Protein AF-A0A955K1B8-F1 (afdb_monomer)

Nearest PDB structures (foldseek):
  8v1y-assembly1_D  TM=7.380E-01  e=1.407E-03  Escherichia coli
  3omf-assembly1_A  TM=5.742E-01  e=4.380E-04  Entamoeba histolytica HM-1:IMSS
  5waa-assembly1_B  TM=7.085E-01  e=3.534E-03  Homo sapiens
  7q2u-assembly2_DDD  TM=6.889E-01  e=6.141E-03  Homo sapiens
  2e3r-assembly1_A  TM=2.399E-01  e=6.336E+00  Homo sapiens

Structure (mmCIF, N/CA/C/O backbone):
data_AF-A0A955K1B8-F1
#
_entry.id   AF-A0A955K1B8-F1
#
loop_
_atom_site.group_PDB
_atom_site.id
_atom_site.type_symbol
_atom_site.label_atom_id
_atom_site.label_alt_id
_atom_site.label_comp_id
_atom_site.label_asym_id
_atom_site.label_entity_id
_atom_site.label_seq_id
_atom_site.pdbx_PDB_ins_code
_atom_site.Cartn_x
_atom_site.Cartn_y
_atom_site.Cartn_z
_atom_site.occupancy
_atom_site.B_iso_or_equiv
_atom_site.auth_seq_id
_atom_site.auth_comp_id
_atom_site.auth_asym_id
_atom_site.auth_atom_id
_atom_site.pdbx_PDB_model_num
ATOM 1 N N . MET A 1 1 ? 55.777 -33.567 -15.368 1.00 44.44 1 MET A N 1
ATOM 2 C CA . MET A 1 1 ? 55.688 -32.212 -15.953 1.00 44.44 1 MET A CA 1
ATOM 3 C C . MET A 1 1 ? 54.314 -31.664 -15.597 1.00 44.44 1 MET A C 1
ATOM 5 O O . MET A 1 1 ? 53.333 -32.181 -16.108 1.00 44.44 1 MET A O 1
ATOM 9 N N . ASN A 1 2 ? 54.234 -30.730 -14.643 1.00 37.59 2 ASN A N 1
ATOM 10 C CA . ASN A 1 2 ? 52.963 -30.185 -14.150 1.00 37.59 2 ASN A CA 1
ATOM 11 C C . ASN A 1 2 ? 52.595 -28.928 -14.940 1.00 37.59 2 ASN A C 1
ATOM 13 O O . ASN A 1 2 ? 53.285 -27.914 -14.847 1.00 37.59 2 ASN A O 1
ATOM 17 N N . THR A 1 3 ? 51.507 -28.999 -15.701 1.00 42.75 3 THR A N 1
ATOM 18 C CA . THR A 1 3 ? 50.972 -27.869 -16.464 1.00 42.75 3 THR A CA 1
ATOM 19 C C . THR A 1 3 ? 49.929 -27.146 -15.617 1.00 42.75 3 THR A C 1
ATOM 21 O O . THR A 1 3 ? 48.777 -27.566 -15.527 1.00 42.75 3 THR A O 1
ATOM 24 N N . THR A 1 4 ? 50.335 -26.056 -14.972 1.00 47.69 4 THR A N 1
ATOM 25 C CA . THR A 1 4 ? 49.434 -25.163 -14.233 1.00 47.69 4 THR A CA 1
ATOM 26 C C . THR A 1 4 ? 48.619 -24.328 -15.223 1.00 47.69 4 THR A C 1
ATOM 28 O O . THR A 1 4 ? 49.142 -23.409 -15.852 1.00 47.69 4 THR A O 1
ATOM 31 N N . ILE A 1 5 ? 47.328 -24.633 -15.371 1.00 50.66 5 ILE A N 1
ATOM 32 C CA . ILE A 1 5 ? 46.387 -23.815 -16.148 1.00 50.66 5 ILE A CA 1
ATOM 33 C C . ILE A 1 5 ? 46.015 -22.588 -15.308 1.00 50.66 5 ILE A C 1
ATOM 35 O O . ILE A 1 5 ? 45.251 -22.672 -14.348 1.00 50.66 5 ILE A O 1
ATOM 39 N N . ALA A 1 6 ? 46.562 -21.428 -15.667 1.00 51.53 6 ALA A N 1
ATOM 40 C CA . ALA A 1 6 ? 46.195 -20.153 -15.065 1.00 51.53 6 ALA A CA 1
ATOM 41 C C . ALA A 1 6 ? 44.842 -19.671 -15.621 1.00 51.53 6 ALA A C 1
ATOM 43 O O . ALA A 1 6 ? 44.773 -19.067 -16.694 1.00 51.53 6 ALA A O 1
ATOM 44 N N . LEU A 1 7 ? 43.757 -19.899 -14.877 1.00 51.09 7 LEU A N 1
ATOM 45 C CA . LEU A 1 7 ? 42.465 -19.259 -15.135 1.00 51.09 7 LEU A CA 1
ATOM 46 C C . LEU A 1 7 ? 42.552 -17.770 -14.769 1.00 51.09 7 LEU A C 1
ATOM 48 O O . LEU A 1 7 ? 42.340 -17.366 -13.626 1.00 51.09 7 LEU A O 1
ATOM 52 N N . LYS A 1 8 ? 42.860 -16.926 -15.759 1.00 49.25 8 LYS A N 1
ATOM 53 C CA . LYS A 1 8 ? 42.693 -15.470 -15.655 1.00 49.25 8 LYS A CA 1
ATOM 54 C C . LYS A 1 8 ? 41.201 -15.132 -15.702 1.00 49.25 8 LYS A C 1
ATOM 56 O O . LYS A 1 8 ? 40.677 -14.765 -16.752 1.00 49.25 8 LYS A O 1
ATOM 61 N N . ASN A 1 9 ? 40.521 -15.223 -14.561 1.00 53.09 9 ASN A N 1
ATOM 62 C CA . ASN A 1 9 ? 39.194 -14.633 -14.399 1.00 53.09 9 ASN A CA 1
ATOM 63 C C . ASN A 1 9 ? 39.317 -13.106 -14.475 1.00 53.09 9 ASN A C 1
ATOM 65 O O . ASN A 1 9 ? 39.666 -12.433 -13.505 1.00 53.09 9 ASN A O 1
ATOM 69 N N . LYS A 1 10 ? 39.049 -12.549 -15.660 1.00 51.97 10 LYS A N 1
ATOM 70 C CA . LYS A 1 10 ? 38.869 -11.110 -15.854 1.00 51.97 10 LYS A CA 1
ATOM 71 C C . LYS A 1 10 ? 37.529 -10.716 -15.232 1.00 51.97 10 LYS A C 1
ATOM 73 O O . LYS A 1 10 ? 36.511 -10.706 -15.916 1.00 51.97 10 LYS A O 1
ATOM 78 N N . PHE A 1 11 ? 37.524 -10.390 -13.941 1.00 51.69 11 PHE A N 1
ATOM 79 C CA . PHE A 1 11 ? 36.406 -9.672 -13.335 1.00 51.69 11 PHE A CA 1
ATOM 80 C C . PHE A 1 11 ? 36.291 -8.311 -14.022 1.00 51.69 11 PHE A C 1
ATOM 82 O O . PHE A 1 11 ? 37.068 -7.396 -13.750 1.00 51.69 11 PHE A O 1
ATOM 89 N N . GLN A 1 12 ? 35.347 -8.178 -14.955 1.00 53.19 12 GLN A N 1
ATOM 90 C CA . GLN A 1 12 ? 34.965 -6.856 -15.424 1.00 53.19 12 GLN A CA 1
ATOM 91 C C . GLN A 1 12 ? 34.203 -6.154 -14.295 1.00 53.19 12 GLN A C 1
ATOM 93 O O . GLN A 1 12 ? 33.289 -6.752 -13.721 1.00 53.19 12 GLN A O 1
ATOM 98 N N . PRO A 1 13 ? 34.556 -4.906 -13.948 1.00 48.88 13 PRO A N 1
ATOM 99 C CA . PRO A 1 13 ? 33.833 -4.171 -12.926 1.00 48.88 13 PRO A CA 1
ATOM 100 C C . PRO A 1 13 ? 32.383 -3.997 -13.380 1.00 48.88 13 PRO A C 1
ATOM 102 O O . PRO A 1 13 ? 32.111 -3.408 -14.429 1.00 48.88 13 PRO A O 1
ATOM 105 N N . VAL A 1 14 ? 31.445 -4.517 -12.584 1.00 60.47 14 VAL A N 1
ATOM 106 C CA . VAL A 1 14 ? 30.012 -4.324 -12.814 1.00 60.47 14 VAL A CA 1
ATOM 107 C C . VAL A 1 14 ? 29.757 -2.820 -12.812 1.00 60.47 14 VAL A C 1
ATOM 109 O O . VAL A 1 14 ? 29.965 -2.147 -11.799 1.00 60.47 14 VAL A O 1
ATOM 112 N N . ARG A 1 15 ? 29.338 -2.270 -13.958 1.00 58.72 15 ARG A N 1
ATOM 113 C CA . ARG A 1 15 ? 28.927 -0.866 -14.054 1.00 58.72 15 ARG A CA 1
ATOM 114 C C . ARG A 1 15 ? 27.805 -0.648 -13.044 1.00 58.72 15 ARG A C 1
ATOM 116 O O . ARG A 1 15 ? 26.702 -1.153 -13.230 1.00 58.72 15 ARG A O 1
ATOM 123 N N . LYS A 1 16 ? 28.085 0.088 -11.965 1.00 58.25 16 LYS A N 1
ATOM 124 C CA . LYS A 1 16 ? 27.063 0.439 -10.975 1.00 58.25 16 LYS A CA 1
ATOM 125 C C . LYS A 1 16 ? 25.969 1.233 -11.688 1.00 58.25 16 LYS A C 1
ATOM 127 O O . LYS A 1 16 ? 26.238 2.301 -12.240 1.00 58.25 16 LYS A O 1
ATOM 132 N N . SER A 1 17 ? 24.753 0.690 -11.707 1.00 65.88 17 SER A N 1
ATOM 133 C CA . SER A 1 17 ? 23.580 1.419 -12.186 1.00 65.88 17 SER A CA 1
ATOM 134 C C . SER A 1 17 ? 23.452 2.726 -11.404 1.00 65.88 17 SER A C 1
ATOM 136 O O . SER A 1 17 ? 23.650 2.752 -10.190 1.00 65.88 17 SER A O 1
ATOM 138 N N . LYS A 1 18 ? 23.123 3.823 -12.096 1.00 76.69 18 LYS A N 1
ATOM 139 C CA . LYS A 1 18 ? 22.821 5.109 -11.445 1.00 76.69 18 LYS A CA 1
ATOM 140 C C . LYS A 1 18 ? 21.490 5.070 -10.682 1.00 76.69 18 LYS A C 1
ATOM 142 O O . LYS A 1 18 ? 21.214 5.981 -9.907 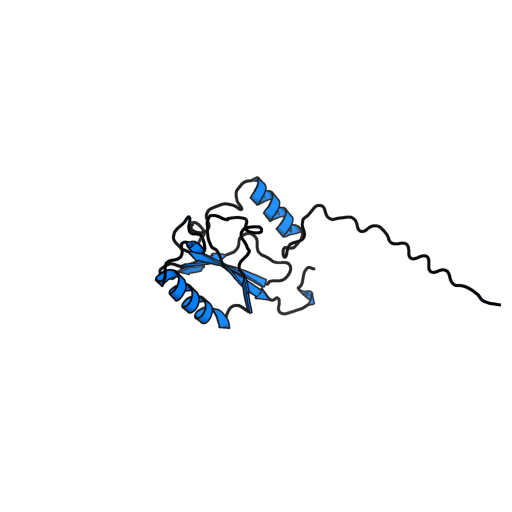1.00 76.69 18 LYS A O 1
ATOM 147 N N . LEU A 1 19 ? 20.659 4.053 -10.925 1.00 77.06 19 LEU A N 1
ATOM 148 C CA . LEU A 1 19 ? 19.371 3.877 -10.264 1.00 77.06 19 LEU A CA 1
ATOM 149 C C . LEU A 1 19 ? 19.539 3.067 -8.971 1.00 77.06 19 LEU A C 1
ATOM 151 O O . LEU A 1 19 ? 20.308 2.103 -8.953 1.00 77.06 19 LEU A O 1
ATOM 155 N N . PRO A 1 20 ? 18.827 3.434 -7.891 1.00 81.25 20 PRO A N 1
ATOM 156 C CA . PRO A 1 20 ? 18.826 2.643 -6.670 1.00 81.25 20 PRO A CA 1
ATOM 157 C C . PRO A 1 20 ? 18.167 1.280 -6.914 1.00 81.25 20 PRO A C 1
ATOM 159 O O . PRO A 1 20 ? 17.282 1.146 -7.757 1.00 81.25 20 PRO A O 1
ATOM 162 N N . VAL A 1 21 ? 18.564 0.276 -6.131 1.00 83.56 21 VAL A N 1
ATOM 163 C CA . VAL A 1 21 ? 17.899 -1.034 -6.132 1.00 83.56 21 VAL A CA 1
ATOM 164 C C . VAL A 1 21 ? 16.479 -0.877 -5.585 1.00 83.56 21 VAL A C 1
ATOM 166 O O . VAL A 1 21 ? 16.285 -0.357 -4.481 1.00 83.56 21 VAL A O 1
ATOM 169 N N . SER A 1 22 ? 15.493 -1.336 -6.352 1.00 89.81 22 SER A N 1
ATOM 170 C CA . SER A 1 22 ? 14.086 -1.379 -5.959 1.00 89.81 22 SER A CA 1
ATOM 171 C C . SER A 1 22 ? 13.383 -2.578 -6.604 1.00 89.81 22 SER A C 1
ATOM 173 O O . SER A 1 22 ? 13.934 -3.235 -7.481 1.00 89.81 22 SER A O 1
ATOM 175 N N . LEU A 1 23 ? 12.145 -2.850 -6.183 1.00 93.75 23 LEU A N 1
ATOM 176 C CA . LEU A 1 23 ? 11.285 -3.875 -6.794 1.00 93.75 23 LEU A CA 1
ATOM 177 C C . LEU A 1 23 ? 10.584 -3.370 -8.071 1.00 93.75 23 LEU A C 1
ATOM 179 O O . LEU A 1 23 ? 9.626 -3.975 -8.551 1.00 93.75 23 LEU A O 1
ATOM 183 N N . ARG A 1 24 ? 11.018 -2.229 -8.616 1.00 94.94 24 ARG A N 1
ATOM 184 C CA . ARG A 1 24 ? 10.528 -1.686 -9.883 1.00 94.94 24 ARG A CA 1
ATOM 185 C C . ARG A 1 24 ? 11.477 -2.060 -11.007 1.00 94.94 24 ARG A C 1
ATOM 187 O O . ARG A 1 24 ? 12.691 -2.062 -10.845 1.00 94.94 24 ARG A O 1
ATOM 194 N N . THR A 1 25 ? 10.918 -2.261 -12.193 1.00 94.12 25 THR A N 1
ATOM 195 C CA . THR A 1 25 ? 11.722 -2.300 -13.423 1.00 94.12 25 THR A CA 1
ATOM 196 C C . THR A 1 25 ? 12.522 -1.004 -13.585 1.00 94.12 25 THR A C 1
ATOM 198 O O . THR A 1 25 ? 12.049 0.061 -13.184 1.00 94.12 25 THR A O 1
ATOM 201 N N . HIS A 1 26 ? 13.675 -1.044 -14.264 1.00 92.69 26 HIS A N 1
ATOM 202 C CA . HIS A 1 26 ? 14.478 0.161 -14.545 1.00 92.69 26 HIS A CA 1
ATOM 203 C C . HIS A 1 26 ? 13.647 1.312 -15.139 1.00 92.69 26 HIS A C 1
ATOM 205 O O . HIS A 1 26 ? 13.763 2.461 -14.710 1.00 92.69 26 HIS A O 1
ATOM 211 N N . LYS A 1 27 ? 12.756 0.999 -16.093 1.00 93.00 27 LYS A N 1
ATOM 212 C CA . LYS A 1 27 ? 11.849 1.978 -16.714 1.00 93.00 27 LYS A CA 1
ATOM 213 C C . LYS A 1 27 ? 10.920 2.6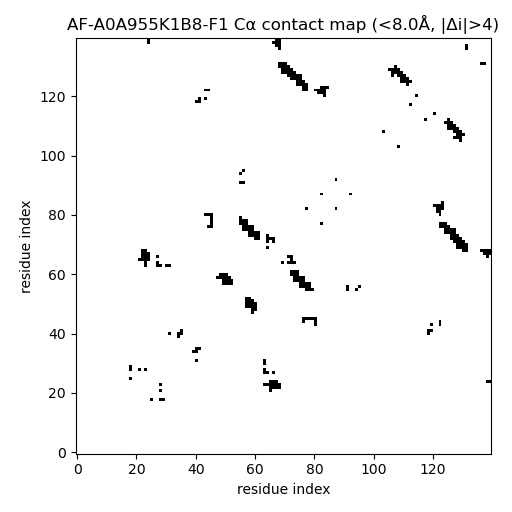23 -15.685 1.00 93.00 27 LYS A C 1
ATOM 215 O O . LYS A 1 27 ? 10.708 3.833 -15.729 1.00 93.00 27 LYS A O 1
ATOM 220 N N . ASN A 1 28 ? 10.345 1.831 -14.782 1.00 93.88 28 ASN A N 1
ATOM 221 C CA . ASN A 1 28 ? 9.385 2.338 -13.809 1.00 93.88 28 ASN A CA 1
ATOM 222 C C . ASN A 1 28 ? 10.068 3.060 -12.637 1.00 93.88 28 ASN A C 1
ATOM 224 O O . ASN A 1 28 ? 9.543 4.058 -12.151 1.00 93.88 28 ASN A O 1
ATOM 228 N N . GLU A 1 29 ? 11.272 2.636 -12.244 1.00 94.88 29 GLU A N 1
ATOM 229 C CA . GLU A 1 29 ? 12.097 3.366 -11.276 1.00 94.88 29 GLU A CA 1
ATOM 230 C C . GLU A 1 29 ? 12.470 4.756 -11.814 1.00 94.88 29 GLU A C 1
ATOM 232 O O . GLU A 1 29 ? 12.302 5.751 -11.113 1.00 94.88 29 GLU A O 1
ATOM 237 N N . ALA A 1 30 ? 12.866 4.864 -13.088 1.00 93.62 30 ALA A N 1
ATOM 238 C CA . ALA A 1 30 ? 13.137 6.158 -13.716 1.00 93.62 30 ALA A CA 1
ATOM 239 C C . ALA A 1 30 ? 11.903 7.083 -13.713 1.00 93.62 30 ALA A C 1
ATOM 241 O O . ALA A 1 30 ? 12.016 8.259 -13.359 1.00 93.62 30 ALA A O 1
ATOM 242 N N . LYS A 1 31 ? 10.713 6.552 -14.038 1.00 94.38 31 LYS A N 1
ATOM 243 C CA . LYS A 1 31 ? 9.444 7.301 -13.953 1.00 94.38 31 LYS A CA 1
ATOM 244 C C . LYS A 1 31 ? 9.148 7.768 -12.528 1.00 94.38 31 LYS A C 1
ATOM 246 O O . LYS A 1 31 ? 8.796 8.929 -12.327 1.00 94.38 31 LYS A O 1
ATOM 251 N N . TYR A 1 32 ? 9.316 6.885 -11.544 1.00 94.75 32 TYR A N 1
ATOM 252 C CA . TYR A 1 32 ? 9.114 7.209 -10.134 1.00 94.75 32 TYR A CA 1
ATOM 253 C C . TYR A 1 32 ? 10.062 8.326 -9.670 1.00 94.75 32 TYR A C 1
ATOM 255 O O . TYR A 1 32 ? 9.615 9.276 -9.029 1.00 94.75 32 TYR A O 1
ATOM 263 N N . LEU A 1 33 ? 11.345 8.281 -10.043 1.00 93.62 33 LEU A N 1
ATOM 264 C CA . LEU A 1 33 ? 12.307 9.331 -9.692 1.00 93.62 33 LEU A CA 1
ATOM 265 C C . LEU A 1 33 ? 11.947 10.687 -10.313 1.00 93.62 33 LEU A C 1
ATOM 267 O O . LEU A 1 33 ? 11.990 11.700 -9.615 1.00 93.62 33 LEU A O 1
ATOM 271 N N . GLN A 1 34 ? 11.527 10.715 -11.581 1.00 94.62 34 GLN A N 1
ATOM 272 C CA . GLN A 1 34 ? 11.049 11.945 -12.226 1.00 94.62 34 GLN A CA 1
ATOM 273 C C . GLN A 1 34 ? 9.795 12.495 -11.532 1.00 94.62 34 GLN A C 1
ATOM 275 O O . GLN A 1 34 ? 9.714 13.686 -11.230 1.00 94.62 34 GLN A O 1
ATOM 280 N N . ALA A 1 35 ? 8.827 11.631 -11.219 1.00 93.88 35 ALA A N 1
ATOM 281 C CA . ALA A 1 35 ? 7.621 12.027 -10.498 1.00 93.88 35 ALA A CA 1
ATOM 282 C C . ALA A 1 35 ? 7.930 12.535 -9.083 1.00 93.88 35 ALA A C 1
ATOM 284 O O . ALA A 1 35 ? 7.296 13.476 -8.609 1.00 93.88 35 ALA A O 1
ATOM 285 N N . LYS A 1 36 ? 8.924 11.948 -8.412 1.00 91.50 36 LYS A N 1
ATOM 286 C CA . LYS A 1 36 ? 9.396 12.383 -7.096 1.00 91.50 36 LYS A CA 1
ATOM 287 C C . LYS A 1 36 ? 10.041 13.764 -7.146 1.00 91.50 36 LYS A C 1
ATOM 289 O O . LYS A 1 36 ? 9.750 14.580 -6.278 1.00 91.50 36 LYS A O 1
ATOM 294 N N . GLN A 1 37 ? 10.861 14.042 -8.160 1.00 92.75 37 GLN A N 1
ATOM 295 C CA . GLN A 1 37 ? 11.452 15.369 -8.382 1.00 92.75 37 GLN A CA 1
ATOM 296 C C . GLN A 1 37 ? 10.381 16.436 -8.637 1.00 92.75 37 GLN A C 1
ATOM 298 O O . GLN A 1 37 ? 10.502 17.554 -8.154 1.00 92.75 37 GLN A O 1
ATOM 303 N N . ARG A 1 38 ? 9.296 16.069 -9.328 1.00 93.38 38 ARG A N 1
ATOM 304 C CA . ARG A 1 38 ? 8.145 16.946 -9.598 1.00 93.38 38 ARG A CA 1
ATOM 305 C C . ARG A 1 38 ? 7.132 17.029 -8.448 1.00 93.38 38 ARG A C 1
ATOM 307 O O . ARG A 1 38 ? 6.078 17.629 -8.617 1.00 93.38 38 ARG A O 1
ATOM 314 N N . GLY A 1 39 ? 7.377 16.364 -7.317 1.00 90.50 39 GLY A N 1
ATOM 315 C CA . GLY A 1 39 ? 6.443 16.306 -6.183 1.00 90.50 39 GLY A CA 1
ATOM 316 C C . GLY A 1 39 ? 5.192 15.438 -6.396 1.00 90.50 39 GLY A C 1
ATOM 317 O O . GLY A 1 39 ? 4.463 15.180 -5.444 1.00 90.50 39 GLY A O 1
ATOM 318 N N . ILE A 1 40 ? 4.970 14.901 -7.599 1.00 89.50 40 ILE A N 1
ATOM 319 C CA . ILE A 1 40 ? 3.811 14.060 -7.943 1.00 89.50 40 ILE A CA 1
ATOM 320 C C . ILE A 1 40 ? 3.776 12.791 -7.083 1.00 89.50 40 ILE A C 1
ATOM 322 O O . ILE A 1 40 ? 2.721 12.404 -6.593 1.00 89.50 40 ILE A O 1
ATOM 326 N N . ALA A 1 41 ? 4.933 12.172 -6.828 1.00 88.12 41 ALA A N 1
ATOM 327 C CA . ALA A 1 41 ? 5.020 10.962 -6.001 1.00 88.12 41 ALA A CA 1
ATOM 328 C C . ALA A 1 41 ? 4.741 11.198 -4.500 1.00 88.12 41 ALA A C 1
ATOM 330 O O . ALA A 1 41 ? 4.852 10.265 -3.707 1.00 88.12 41 ALA A O 1
ATOM 331 N N . ARG A 1 42 ? 4.440 12.443 -4.105 1.00 89.69 42 ARG A N 1
ATOM 332 C CA . ARG A 1 42 ? 4.101 12.844 -2.735 1.00 89.69 42 ARG A CA 1
ATOM 333 C C . ARG A 1 42 ? 2.676 13.379 -2.598 1.00 89.69 42 ARG A C 1
ATOM 335 O O . ARG A 1 42 ? 2.340 13.864 -1.522 1.00 89.69 42 ARG A O 1
ATOM 342 N N . ARG A 1 43 ? 1.864 13.325 -3.661 1.00 91.31 43 ARG A N 1
ATOM 343 C CA . ARG A 1 43 ? 0.458 13.733 -3.569 1.00 91.31 43 ARG A CA 1
ATOM 344 C C . ARG A 1 43 ? -0.271 12.896 -2.512 1.00 91.31 43 ARG A C 1
ATOM 346 O O . ARG A 1 43 ? 0.088 11.724 -2.346 1.00 91.31 43 ARG A O 1
ATOM 353 N N . PRO A 1 44 ? -1.246 13.479 -1.804 1.00 92.88 44 PRO A N 1
ATOM 354 C CA . PRO A 1 44 ? -1.952 12.770 -0.752 1.00 92.88 44 PRO A CA 1
ATOM 355 C C . PRO A 1 44 ? -2.691 11.544 -1.291 1.00 92.88 44 PRO A C 1
ATOM 357 O O . PRO A 1 44 ? -3.312 11.598 -2.346 1.00 92.88 44 PRO A O 1
ATOM 360 N N . LEU A 1 45 ? -2.608 10.426 -0.567 1.00 95.19 45 LEU A N 1
ATOM 361 C CA . LEU A 1 45 ? -3.196 9.162 -1.022 1.00 95.19 45 LEU A CA 1
ATOM 362 C C . LEU A 1 45 ? -4.724 9.152 -0.912 1.00 95.19 45 LEU A C 1
ATOM 364 O O . LEU A 1 45 ? -5.372 8.469 -1.692 1.00 95.19 45 LEU A O 1
ATOM 368 N N . TYR A 1 46 ? -5.292 9.936 0.010 1.00 92.56 46 TYR A N 1
ATOM 369 C CA . TYR A 1 46 ? -6.743 10.078 0.185 1.00 92.56 46 TYR A CA 1
ATOM 370 C C . TYR A 1 46 ? -7.460 10.804 -0.962 1.00 92.56 46 TYR A C 1
ATOM 372 O O . TYR A 1 46 ? -8.685 10.818 -0.995 1.00 92.56 46 TYR A O 1
ATOM 380 N N . GLU A 1 47 ? -6.712 11.408 -1.885 1.00 94.69 47 GLU A N 1
ATOM 381 C CA . GLU A 1 47 ? -7.253 12.094 -3.064 1.00 94.69 47 GLU A CA 1
ATOM 382 C C . GLU A 1 47 ? -7.248 11.204 -4.317 1.00 94.69 47 GLU A C 1
ATOM 384 O O . GLU A 1 47 ? -7.731 11.615 -5.371 1.00 94.69 47 GLU A O 1
ATOM 389 N N . GLU A 1 48 ? -6.670 10.001 -4.239 1.00 96.38 48 GLU A N 1
ATOM 390 C CA . GLU A 1 48 ? -6.661 9.063 -5.361 1.00 96.38 48 GLU A CA 1
ATOM 391 C C . GLU A 1 48 ? -8.048 8.435 -5.561 1.00 96.38 48 GLU A C 1
ATOM 393 O O . GLU A 1 48 ? -8.839 8.303 -4.627 1.00 96.38 48 GLU A O 1
ATOM 398 N N . THR A 1 49 ? -8.340 8.014 -6.792 1.00 97.50 49 THR A N 1
ATOM 399 C CA . THR A 1 49 ? -9.598 7.334 -7.112 1.00 97.50 49 THR A CA 1
ATOM 400 C C . THR A 1 49 ? -9.639 5.949 -6.451 1.00 97.50 49 THR A C 1
ATOM 402 O O . THR A 1 49 ? -8.758 5.131 -6.732 1.00 97.50 49 THR A O 1
ATOM 405 N N . PRO A 1 50 ? -10.636 5.661 -5.594 1.00 98.25 50 PRO A N 1
ATOM 406 C CA . PRO A 1 50 ? -10.747 4.372 -4.925 1.00 98.25 50 PRO A CA 1
ATOM 407 C C . PRO A 1 50 ? -11.237 3.274 -5.874 1.00 98.25 50 PRO A C 1
ATOM 409 O O . PRO A 1 50 ? -12.152 3.485 -6.666 1.00 98.25 50 PRO A O 1
ATOM 412 N N . ILE A 1 51 ? -10.638 2.092 -5.742 1.00 98.38 51 ILE A N 1
ATOM 413 C CA . ILE A 1 51 ? -11.111 0.821 -6.309 1.00 98.38 51 ILE A CA 1
ATOM 414 C C . ILE A 1 51 ? -12.257 0.281 -5.443 1.00 98.38 51 ILE A C 1
ATOM 416 O O . ILE A 1 51 ? -13.278 -0.165 -5.955 1.00 98.38 51 ILE A O 1
ATOM 420 N N . GLN A 1 52 ? -12.082 0.351 -4.120 1.00 98.50 52 GLN A N 1
ATOM 421 C CA . GLN A 1 52 ? -13.033 -0.114 -3.112 1.00 98.50 52 GLN A CA 1
ATOM 422 C C . GLN A 1 52 ? -12.958 0.791 -1.880 1.00 98.50 52 GLN A C 1
ATOM 424 O O . GLN A 1 52 ? -11.911 1.378 -1.590 1.00 98.50 52 GLN A O 1
ATOM 429 N N . ILE A 1 53 ? -14.077 0.930 -1.170 1.00 98.56 53 ILE A N 1
ATOM 430 C CA . ILE A 1 53 ? -14.222 1.805 -0.004 1.00 98.56 53 ILE A CA 1
ATOM 431 C C . ILE A 1 53 ? -14.857 1.007 1.136 1.00 98.56 53 ILE A C 1
ATOM 433 O O . ILE A 1 53 ? -15.885 0.367 0.938 1.00 98.56 53 ILE A O 1
ATOM 437 N N . TRP A 1 54 ? -14.276 1.125 2.327 1.00 98.56 54 TRP A N 1
ATOM 438 C CA . TRP A 1 54 ? -14.860 0.723 3.609 1.00 98.56 54 TRP A 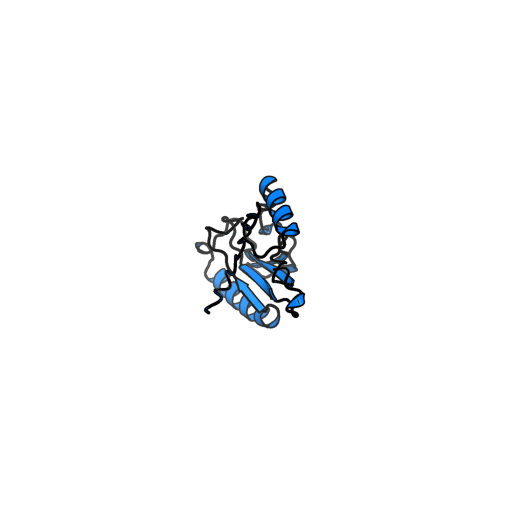CA 1
ATOM 439 C C . TRP A 1 54 ? -15.120 1.975 4.464 1.00 98.56 54 TRP A C 1
ATOM 441 O O . TRP A 1 54 ? -14.993 3.110 3.984 1.00 98.56 54 TRP A O 1
ATOM 451 N N . ASN A 1 55 ? -15.489 1.823 5.739 1.00 98.12 55 ASN A N 1
ATOM 452 C CA . ASN A 1 55 ? -15.875 2.978 6.550 1.00 98.12 55 ASN A CA 1
ATOM 453 C C . ASN A 1 55 ? -14.695 3.930 6.748 1.00 98.12 55 ASN A C 1
ATOM 455 O O . ASN A 1 55 ? -14.811 5.112 6.411 1.00 98.12 55 ASN A O 1
ATOM 459 N N . ASN A 1 56 ? -13.551 3.420 7.217 1.00 98.44 56 ASN A N 1
ATOM 460 C CA . ASN A 1 56 ? -12.357 4.229 7.476 1.00 98.44 56 ASN A CA 1
ATOM 461 C C . ASN A 1 56 ? -11.221 3.997 6.476 1.00 98.44 56 ASN A C 1
ATOM 463 O O . ASN A 1 56 ? -10.235 4.739 6.496 1.00 98.44 56 ASN A O 1
ATOM 467 N N . TRP A 1 57 ? -11.363 3.026 5.574 1.00 98.69 57 TRP A N 1
ATOM 468 C CA . TRP A 1 57 ? -10.318 2.613 4.638 1.00 98.69 57 TRP A CA 1
ATOM 469 C C . TRP A 1 57 ? -10.767 2.688 3.185 1.00 98.69 57 TRP A C 1
ATOM 471 O O . TRP A 1 57 ? -11.955 2.676 2.871 1.00 98.69 57 TRP A O 1
ATOM 481 N N . MET A 1 58 ? -9.800 2.772 2.282 1.00 98.50 58 MET A N 1
ATOM 482 C CA . MET A 1 58 ? -10.030 2.619 0.854 1.00 98.50 58 MET A CA 1
ATOM 483 C C . MET A 1 58 ? -8.843 1.938 0.184 1.00 98.50 58 MET A C 1
ATOM 485 O O . MET A 1 58 ? -7.691 2.093 0.602 1.00 98.50 58 MET A O 1
ATOM 489 N N . LEU A 1 59 ? -9.148 1.195 -0.869 1.00 98.75 59 LEU A N 1
ATOM 490 C CA . LEU A 1 59 ? -8.190 0.525 -1.730 1.00 98.75 59 LEU A CA 1
ATOM 491 C C . LEU A 1 59 ? -7.951 1.389 -2.966 1.00 98.75 59 LEU A C 1
ATOM 493 O O . LEU A 1 59 ? -8.909 1.831 -3.596 1.00 98.75 59 LEU A O 1
ATOM 497 N N . ILE A 1 60 ? -6.693 1.612 -3.331 1.00 98.56 60 ILE A N 1
ATOM 498 C CA . ILE A 1 60 ? -6.302 2.419 -4.495 1.00 98.56 60 ILE A CA 1
ATOM 499 C C . ILE A 1 60 ? -5.207 1.736 -5.312 1.00 98.56 60 ILE A C 1
ATOM 501 O O . ILE A 1 60 ? -4.406 0.963 -4.786 1.00 98.56 60 ILE A O 1
ATOM 505 N N . GLU A 1 61 ? -5.113 2.090 -6.590 1.00 98.25 61 GLU A N 1
ATOM 506 C CA . GLU A 1 61 ? -3.995 1.697 -7.449 1.00 98.25 61 GLU A CA 1
ATOM 507 C C . GLU A 1 61 ? -2.678 2.347 -6.996 1.00 98.25 61 GLU A C 1
ATOM 509 O O . GLU A 1 61 ? -2.613 3.552 -6.721 1.00 98.25 61 GLU A O 1
ATOM 514 N N . ASN A 1 62 ? -1.571 1.594 -6.979 1.00 97.75 62 ASN A N 1
ATOM 515 C CA . ASN A 1 62 ? -0.262 2.217 -6.806 1.00 97.75 62 ASN A CA 1
ATOM 516 C C . ASN A 1 62 ? 0.236 2.785 -8.138 1.00 97.75 62 ASN A C 1
ATOM 518 O O . ASN A 1 62 ? 0.663 2.047 -9.020 1.00 97.75 62 ASN A O 1
ATOM 522 N N . ARG A 1 63 ? 0.319 4.116 -8.246 1.00 96.06 63 ARG A N 1
ATOM 523 C CA . ARG A 1 63 ? 0.872 4.810 -9.431 1.00 96.06 63 ARG A CA 1
ATOM 524 C C . ARG A 1 63 ? 2.299 4.397 -9.810 1.00 96.06 63 ARG A C 1
ATOM 526 O O . ARG A 1 63 ? 2.717 4.592 -10.950 1.00 96.06 63 ARG A O 1
ATOM 533 N N . PHE A 1 64 ? 3.076 3.875 -8.859 1.00 96.31 64 PHE A N 1
ATOM 534 C CA . PHE A 1 64 ? 4.469 3.468 -9.049 1.00 96.31 64 PHE A CA 1
ATOM 535 C C . PHE A 1 64 ? 4.684 2.028 -8.563 1.00 96.31 64 PHE A C 1
ATOM 537 O O . PHE A 1 64 ? 5.407 1.816 -7.576 1.00 96.31 64 PHE A O 1
ATOM 544 N N . PRO A 1 65 ? 4.096 1.038 -9.263 1.00 97.19 65 PRO A N 1
ATOM 545 C CA . PRO A 1 65 ? 4.015 -0.337 -8.793 1.00 97.19 65 PRO A CA 1
ATOM 546 C C . PRO A 1 65 ? 5.378 -1.035 -8.795 1.00 97.19 65 PRO A C 1
ATOM 548 O O . PRO A 1 65 ? 6.311 -0.655 -9.512 1.00 97.19 65 PRO A O 1
ATOM 551 N N . TYR A 1 66 ? 5.471 -2.115 -8.024 1.00 96.38 66 TYR A N 1
ATOM 552 C CA . TYR A 1 66 ? 6.657 -2.968 -7.879 1.00 96.38 66 TYR A CA 1
ATOM 553 C C . TYR A 1 66 ? 6.681 -4.034 -8.979 1.00 96.38 66 TYR A C 1
ATOM 555 O O . TYR A 1 66 ? 6.740 -5.239 -8.747 1.00 96.38 66 TYR A O 1
ATOM 563 N N . ASN A 1 67 ? 6.622 -3.540 -10.212 1.00 96.44 67 ASN A N 1
ATOM 564 C CA . ASN A 1 67 ? 6.339 -4.320 -11.408 1.00 96.44 67 ASN A CA 1
ATOM 565 C C . ASN A 1 67 ? 7.495 -5.207 -11.901 1.00 96.44 67 ASN A C 1
ATOM 567 O O . ASN A 1 67 ? 7.373 -5.810 -12.967 1.00 96.44 67 ASN A O 1
ATOM 571 N N . ALA A 1 68 ? 8.632 -5.242 -11.197 1.00 95.38 68 ALA A N 1
ATOM 572 C CA . ALA A 1 68 ? 9.667 -6.232 -11.492 1.00 95.38 68 ALA A CA 1
ATOM 573 C C . ALA A 1 68 ? 9.298 -7.616 -10.946 1.00 95.38 68 ALA A C 1
ATOM 575 O O . ALA A 1 68 ? 9.700 -8.618 -11.531 1.00 95.38 68 ALA A O 1
ATOM 576 N N . VAL A 1 69 ? 8.539 -7.655 -9.846 1.00 95.81 69 VAL A N 1
ATOM 577 C CA . VAL A 1 69 ? 8.257 -8.883 -9.087 1.00 95.81 69 VAL A CA 1
ATOM 578 C C . VAL A 1 69 ? 6.766 -9.177 -8.997 1.00 95.81 69 VAL A C 1
ATOM 580 O O . VAL A 1 69 ? 6.375 -10.336 -9.075 1.00 95.81 69 VAL A O 1
ATOM 583 N N . PHE A 1 70 ? 5.946 -8.139 -8.854 1.00 97.62 70 PHE A N 1
ATOM 584 C CA . PHE A 1 70 ? 4.512 -8.281 -8.636 1.00 97.62 70 PHE A CA 1
ATOM 585 C C . PHE A 1 70 ? 3.726 -7.961 -9.901 1.00 97.62 70 PHE A C 1
ATOM 587 O O . PHE A 1 70 ? 4.181 -7.173 -10.744 1.00 97.62 70 PHE A O 1
ATOM 594 N N . ASP A 1 71 ? 2.569 -8.596 -10.030 1.00 97.19 71 ASP A N 1
ATOM 595 C CA . ASP A 1 71 ? 1.625 -8.332 -11.104 1.00 97.19 71 ASP A CA 1
ATOM 596 C C . ASP A 1 71 ? 0.668 -7.205 -10.717 1.00 97.19 71 ASP A C 1
ATOM 598 O O . ASP A 1 71 ? 0.696 -6.133 -11.327 1.00 97.19 71 ASP A O 1
ATOM 602 N N . THR A 1 72 ? -0.045 -7.384 -9.607 1.00 98.00 72 THR A N 1
ATOM 603 C CA . THR A 1 72 ? -0.888 -6.363 -8.985 1.00 98.00 72 THR A CA 1
ATOM 604 C C . THR A 1 72 ? -0.133 -5.662 -7.863 1.00 98.00 72 THR 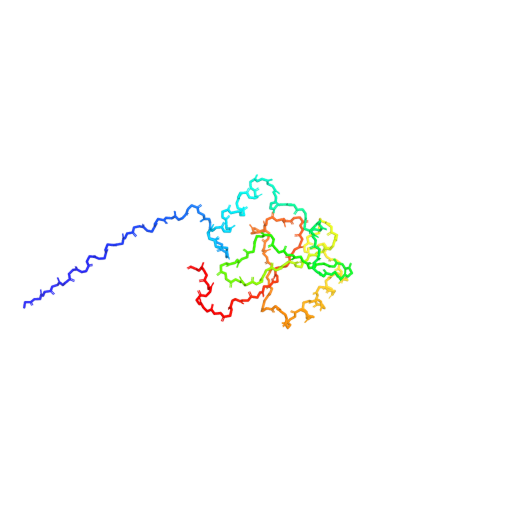A C 1
ATOM 606 O O . THR A 1 72 ? 0.611 -6.276 -7.093 1.00 98.00 72 THR A O 1
ATOM 609 N N . HIS A 1 73 ? -0.328 -4.349 -7.752 1.00 98.44 73 HIS A N 1
ATOM 610 C CA . HIS A 1 73 ? 0.151 -3.579 -6.613 1.00 98.44 73 HIS A CA 1
ATOM 611 C C . HIS A 1 73 ? -0.847 -2.473 -6.280 1.00 98.44 73 HIS 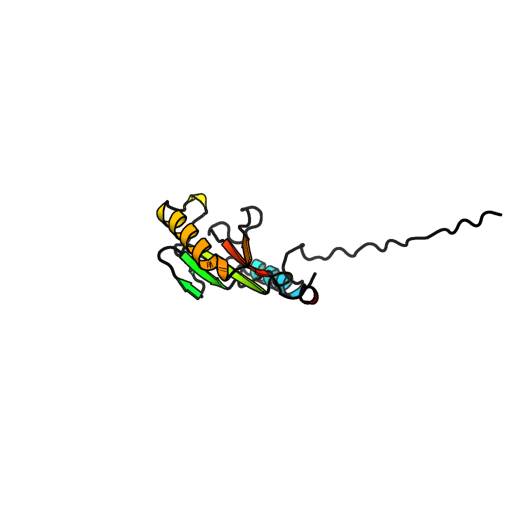A C 1
ATOM 613 O O . HIS A 1 73 ? -0.794 -1.378 -6.838 1.00 98.44 73 HIS A O 1
ATOM 619 N N . HIS A 1 74 ? -1.682 -2.744 -5.285 1.00 98.75 74 HIS A N 1
ATOM 620 C CA . HIS A 1 74 ? -2.607 -1.776 -4.713 1.00 98.75 74 HIS A CA 1
ATOM 621 C C . HIS A 1 74 ? -2.097 -1.250 -3.370 1.00 98.75 74 HIS A C 1
ATOM 623 O O . HIS A 1 74 ? -1.142 -1.768 -2.780 1.00 98.75 74 HIS A O 1
ATOM 629 N N . MET A 1 75 ? -2.717 -0.183 -2.883 1.00 98.50 75 MET A N 1
ATOM 630 C CA . MET A 1 75 ? -2.491 0.322 -1.539 1.00 98.50 75 MET A CA 1
ATOM 631 C C . MET A 1 75 ? -3.808 0.406 -0.784 1.00 98.50 75 MET A C 1
ATOM 633 O O . MET A 1 75 ? -4.771 0.982 -1.281 1.00 98.50 75 MET A O 1
ATOM 637 N N . LEU A 1 76 ? -3.819 -0.132 0.430 1.00 98.69 76 LEU A N 1
ATOM 638 C CA . LEU A 1 76 ? -4.877 0.091 1.405 1.00 98.69 76 LEU A CA 1
ATOM 639 C C . LEU A 1 76 ? -4.473 1.275 2.283 1.00 98.69 76 LEU A C 1
ATOM 641 O O . LEU A 1 76 ? -3.379 1.285 2.863 1.00 98.69 76 LEU A O 1
ATOM 645 N N . VAL A 1 77 ? -5.325 2.297 2.337 1.00 98.31 77 VAL A N 1
ATOM 646 C CA . VAL A 1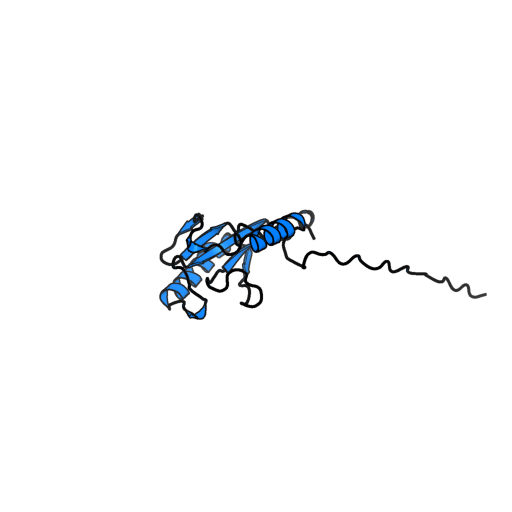 77 ? -5.025 3.572 3.001 1.00 98.31 77 VAL A CA 1
ATOM 647 C C . VAL A 1 77 ? -6.210 4.056 3.838 1.00 98.31 77 VAL A C 1
ATOM 649 O O . VAL A 1 77 ? -7.357 3.838 3.441 1.00 98.31 77 VAL A O 1
ATOM 652 N N . PRO A 1 78 ? -5.976 4.745 4.972 1.00 98.25 78 PRO A N 1
ATOM 653 C CA . PRO A 1 78 ? -7.038 5.444 5.678 1.00 98.25 78 PRO A CA 1
ATOM 654 C C . PRO A 1 78 ? -7.659 6.512 4.780 1.00 98.25 78 PRO A C 1
ATOM 656 O O . PRO A 1 78 ? -6.936 7.235 4.086 1.00 98.25 78 PRO A O 1
ATOM 659 N N . ARG A 1 79 ? -8.985 6.647 4.833 1.00 97.38 79 ARG A N 1
ATOM 660 C CA . ARG A 1 79 ? -9.735 7.662 4.078 1.00 97.38 79 ARG A CA 1
ATOM 661 C C . ARG A 1 79 ? -9.437 9.074 4.557 1.00 97.38 79 ARG A C 1
ATOM 663 O O . ARG A 1 79 ? -9.409 10.002 3.756 1.00 97.38 79 ARG A O 1
ATOM 670 N N . ARG A 1 80 ? -9.206 9.250 5.859 1.00 95.69 80 AR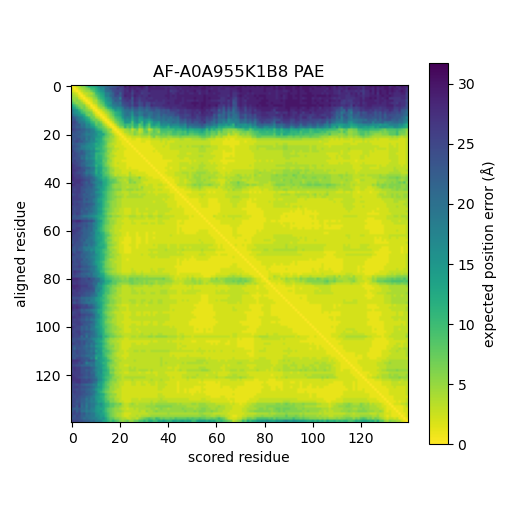G A N 1
ATOM 671 C CA . ARG A 1 80 ? -8.761 10.540 6.395 1.00 95.69 80 ARG A CA 1
ATOM 672 C C . ARG A 1 80 ? -7.269 10.748 6.120 1.00 95.69 80 ARG A C 1
ATOM 674 O O . ARG A 1 80 ? -6.459 9.828 6.225 1.00 95.69 80 ARG A O 1
ATOM 681 N N . GLY A 1 81 ? -6.9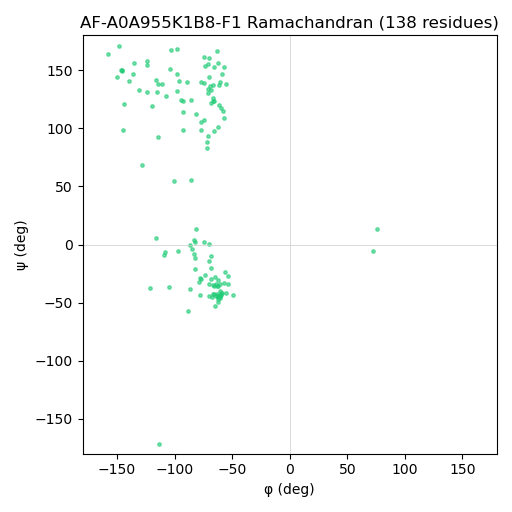16 11.977 5.755 1.00 93.94 81 GLY A N 1
ATOM 682 C CA . GLY A 1 81 ? -5.539 12.393 5.513 1.00 93.94 81 GLY A CA 1
ATOM 683 C C . GLY A 1 81 ? -4.717 12.566 6.788 1.00 93.94 81 GLY A C 1
ATOM 684 O O . GLY A 1 81 ? -5.263 12.733 7.875 1.00 93.94 81 GLY A O 1
ATOM 685 N N . GLY A 1 82 ? -3.390 12.571 6.643 1.00 91.94 82 GLY A N 1
ATOM 686 C CA . GLY A 1 82 ? -2.480 12.970 7.725 1.00 91.94 82 GLY A CA 1
ATOM 687 C C . GLY A 1 82 ? -2.293 11.933 8.836 1.00 91.94 82 GLY A C 1
ATOM 688 O O . GLY A 1 82 ? -1.776 12.274 9.892 1.00 91.94 82 GLY A O 1
ATOM 689 N N . VAL A 1 83 ? -2.725 10.691 8.618 1.00 94.62 83 VAL A N 1
ATOM 690 C CA . VAL A 1 83 ? -2.730 9.632 9.635 1.00 94.62 83 VAL A CA 1
ATOM 691 C C . VAL A 1 83 ? -1.473 8.797 9.531 1.00 94.62 83 VAL A C 1
ATOM 693 O O . VAL A 1 83 ? -1.227 8.216 8.479 1.00 94.62 83 VAL A O 1
ATOM 696 N N . ILE A 1 84 ? -0.704 8.654 10.607 1.00 96.12 84 ILE A N 1
ATOM 697 C CA . ILE A 1 84 ? 0.353 7.636 10.691 1.00 96.12 84 ILE A CA 1
ATOM 698 C C . ILE A 1 84 ? -0.133 6.396 11.452 1.00 96.12 84 ILE A C 1
ATOM 700 O O . ILE A 1 84 ? -1.169 6.412 12.106 1.00 96.12 84 ILE A O 1
ATOM 704 N N . LYS A 1 85 ? 0.627 5.290 11.405 1.00 96.38 85 LYS A N 1
ATOM 705 C CA . LYS A 1 85 ? 0.247 4.018 12.062 1.00 96.38 85 LYS A CA 1
ATOM 706 C C . LYS A 1 85 ? -0.085 4.182 13.555 1.00 96.38 85 LYS A C 1
ATOM 708 O O . LYS A 1 85 ? -0.913 3.447 14.091 1.00 96.38 85 LYS A O 1
ATOM 713 N N . ALA A 1 86 ? 0.598 5.099 14.240 1.00 96.62 86 ALA A N 1
ATOM 714 C CA . ALA A 1 86 ? 0.369 5.373 15.656 1.00 96.62 86 ALA A CA 1
ATOM 715 C C . ALA A 1 86 ? -0.999 6.033 15.912 1.00 96.62 86 ALA A C 1
ATOM 717 O O . ALA A 1 86 ? -1.609 5.758 16.938 1.00 96.62 86 ALA A O 1
ATOM 718 N N . ASP A 1 87 ? -1.510 6.800 14.948 1.00 97.50 87 ASP A N 1
ATOM 719 C CA . ASP A 1 87 ? -2.739 7.591 15.074 1.00 97.50 87 ASP A CA 1
ATOM 720 C C . ASP A 1 87 ? -4.012 6.789 14.780 1.00 97.50 87 ASP A C 1
ATOM 722 O O . ASP A 1 87 ? -5.113 7.337 14.861 1.00 97.50 87 ASP A O 1
ATOM 726 N N . LEU A 1 88 ? -3.883 5.519 14.377 1.00 97.88 88 LEU A N 1
ATOM 727 C CA . LEU A 1 88 ? -5.038 4.661 14.129 1.00 97.88 88 LEU A CA 1
ATOM 728 C C . LEU A 1 88 ? -5.783 4.403 15.438 1.00 97.88 88 LEU A C 1
ATOM 730 O O . LEU A 1 88 ? -5.212 3.871 16.401 1.00 97.88 88 LEU A O 1
ATOM 734 N N . SER A 1 89 ? -7.068 4.737 15.431 1.00 98.19 89 SER A N 1
ATOM 735 C CA . SER A 1 89 ? -8.022 4.397 16.479 1.00 98.19 89 SER A CA 1
ATOM 736 C C . SER A 1 89 ? -8.198 2.880 16.605 1.00 98.19 89 SER A C 1
ATOM 738 O O . SER A 1 89 ? -7.802 2.110 15.729 1.00 98.19 89 SER A O 1
ATOM 740 N N . LYS A 1 90 ? -8.817 2.430 17.702 1.00 98.31 90 LYS A N 1
ATOM 741 C CA . LYS A 1 90 ? -9.143 1.007 17.889 1.00 98.31 90 LYS A CA 1
ATOM 742 C C . LYS A 1 90 ? -10.062 0.488 16.779 1.00 98.31 90 LYS A C 1
ATOM 744 O O . LYS A 1 90 ? -9.805 -0.582 16.249 1.00 98.31 90 LYS A O 1
ATOM 749 N N . THR A 1 91 ? -11.064 1.275 16.389 1.00 98.38 91 THR A N 1
ATOM 750 C CA . THR A 1 91 ? -12.001 0.923 15.314 1.00 98.38 91 THR A CA 1
ATOM 751 C C . THR A 1 91 ? -11.302 0.804 13.964 1.00 98.38 91 THR A C 1
ATOM 753 O O . THR A 1 91 ? -11.518 -0.169 13.259 1.00 98.38 91 THR A O 1
ATOM 756 N N . GLU A 1 92 ? -10.411 1.741 13.620 1.00 98.38 92 GLU A N 1
ATOM 757 C CA . GLU A 1 92 ? -9.638 1.663 12.370 1.00 98.38 92 GLU A CA 1
ATOM 758 C C . GLU A 1 92 ? -8.705 0.450 12.334 1.00 98.38 92 GLU A C 1
ATOM 760 O O . GLU A 1 92 ? -8.476 -0.102 11.263 1.00 98.38 92 GLU A O 1
ATOM 765 N N . ARG A 1 93 ? -8.146 0.053 13.485 1.00 98.56 93 ARG A N 1
ATOM 766 C CA . ARG A 1 93 ? -7.297 -1.143 13.595 1.00 98.56 93 ARG A CA 1
ATOM 767 C C . ARG A 1 93 ? -8.102 -2.423 13.430 1.00 98.56 93 ARG A C 1
ATOM 769 O O . ARG A 1 93 ? -7.654 -3.286 12.694 1.00 98.56 93 ARG A O 1
ATOM 776 N N . GLN A 1 94 ? -9.263 -2.511 14.075 1.00 98.69 94 GLN A N 1
ATOM 777 C CA . GLN A 1 94 ? -10.136 -3.671 13.928 1.00 98.69 94 GLN A CA 1
ATOM 778 C C . GLN A 1 94 ? -10.615 -3.806 12.482 1.00 98.69 94 GLN A C 1
ATOM 780 O O . GLN A 1 94 ? -10.424 -4.849 11.877 1.00 98.69 94 GLN A O 1
ATOM 785 N N . GLU A 1 95 ? -11.126 -2.721 11.889 1.00 98.75 95 GLU A N 1
ATOM 786 C CA . GLU A 1 95 ? -11.569 -2.739 10.490 1.00 98.75 95 GLU A CA 1
ATOM 787 C C . GLU A 1 95 ? -10.419 -3.093 9.538 1.00 98.75 95 GLU A C 1
ATOM 789 O O . GLU A 1 95 ? -10.630 -3.768 8.540 1.00 98.75 95 GLU A O 1
ATOM 794 N N . LEU A 1 96 ? -9.186 -2.673 9.843 1.00 98.62 96 LEU A N 1
ATOM 795 C CA . LEU A 1 96 ? -8.027 -3.085 9.060 1.00 98.62 96 LEU A CA 1
ATOM 796 C C . LEU A 1 96 ? -7.805 -4.603 9.103 1.00 98.62 96 LEU A C 1
ATOM 798 O O . LEU A 1 96 ? -7.497 -5.182 8.068 1.00 98.62 96 LEU A O 1
ATOM 802 N N . GLU A 1 97 ? -7.900 -5.224 10.277 1.00 98.56 97 GLU A N 1
ATOM 803 C CA . GLU A 1 97 ? -7.750 -6.678 10.419 1.00 98.56 97 GLU A CA 1
ATOM 804 C C . GLU A 1 97 ? -8.845 -7.405 9.632 1.00 98.56 97 GLU A C 1
ATOM 806 O O . GLU A 1 97 ? -8.523 -8.243 8.793 1.00 98.56 97 GLU A O 1
ATOM 811 N N . ASP A 1 98 ? -10.100 -6.973 9.782 1.00 98.69 98 ASP A N 1
ATOM 812 C CA . ASP A 1 98 ? -11.245 -7.544 9.065 1.00 98.69 98 ASP A CA 1
ATOM 813 C C . ASP A 1 98 ? -11.070 -7.441 7.531 1.00 98.69 98 ASP A C 1
ATOM 815 O O . ASP A 1 98 ? -11.334 -8.397 6.802 1.00 98.69 98 ASP A O 1
ATOM 819 N N . ILE A 1 99 ? -10.568 -6.303 7.029 1.00 98.69 99 ILE A N 1
ATOM 820 C CA . ILE A 1 99 ? -10.278 -6.104 5.597 1.00 98.69 99 ILE A CA 1
ATOM 821 C C . ILE A 1 99 ? -9.141 -7.014 5.124 1.00 98.69 99 ILE A C 1
ATOM 823 O O . ILE A 1 99 ? -9.193 -7.541 4.016 1.00 98.69 99 ILE A O 1
ATOM 827 N N . LEU A 1 100 ? -8.070 -7.164 5.907 1.00 98.56 100 LEU A N 1
ATOM 828 C CA . LEU A 1 100 ? -6.948 -8.014 5.503 1.00 98.56 100 LEU A CA 1
ATOM 829 C C . LEU A 1 100 ? -7.362 -9.487 5.424 1.00 98.56 100 LEU A C 1
ATOM 831 O O . LEU A 1 100 ? -6.908 -10.177 4.511 1.00 98.56 100 LEU A O 1
ATOM 835 N N . ASP A 1 101 ? -8.251 -9.928 6.314 1.00 98.56 101 ASP A N 1
ATOM 836 C CA . ASP A 1 101 ? -8.849 -11.260 6.260 1.00 98.56 101 ASP A CA 1
ATOM 837 C C . ASP A 1 101 ? -9.770 -11.409 5.034 1.00 98.56 101 ASP A C 1
ATOM 839 O O . ASP A 1 101 ? -9.626 -12.379 4.288 1.00 98.56 101 ASP A O 1
ATOM 843 N N . GLU A 1 102 ? -10.637 -10.425 4.749 1.00 98.25 102 GLU A N 1
ATOM 844 C CA . GLU A 1 102 ? -11.494 -10.390 3.543 1.00 98.25 102 GLU A CA 1
ATOM 845 C C . GLU A 1 102 ? -10.671 -10.509 2.247 1.00 98.25 102 GLU A C 1
ATOM 847 O O . GLU A 1 102 ? -11.049 -11.208 1.308 1.00 98.25 102 GLU A O 1
ATOM 852 N N . LEU A 1 103 ? -9.527 -9.827 2.190 1.00 98.38 103 LEU A N 1
ATOM 853 C CA . LEU A 1 103 ? -8.689 -9.739 0.995 1.00 98.38 103 LEU A CA 1
ATOM 854 C C . LEU A 1 103 ? -7.680 -10.893 0.852 1.00 98.38 103 LEU A C 1
ATOM 856 O O . LEU A 1 103 ? -6.933 -10.921 -0.132 1.00 98.38 103 LEU A O 1
ATOM 860 N N . SER A 1 104 ? -7.643 -11.831 1.801 1.00 98.12 104 SER A N 1
ATOM 861 C CA . SER A 1 104 ? -6.639 -12.904 1.858 1.00 98.12 104 SER A CA 1
ATOM 862 C C . SER A 1 104 ? -6.706 -13.893 0.685 1.00 98.12 104 SER A C 1
ATOM 864 O O . SER A 1 104 ? -5.670 -14.407 0.273 1.00 98.12 104 SER A O 1
ATOM 866 N N . ASP A 1 105 ? -7.882 -14.083 0.080 1.00 97.88 105 ASP A N 1
ATOM 867 C CA . ASP A 1 105 ? -8.064 -14.927 -1.112 1.00 97.88 105 ASP A CA 1
ATOM 868 C C . ASP A 1 105 ? -7.739 -14.199 -2.435 1.00 97.88 105 ASP A C 1
ATOM 870 O O . ASP A 1 105 ? -7.715 -14.811 -3.504 1.00 97.88 105 ASP A O 1
ATOM 874 N N . ILE A 1 106 ? -7.510 -12.880 -2.388 1.00 98.25 106 ILE A N 1
ATOM 875 C CA . ILE A 1 106 ? -7.305 -12.027 -3.573 1.00 98.25 106 ILE A CA 1
ATOM 876 C C . ILE A 1 106 ? -5.830 -11.644 -3.744 1.00 98.25 106 ILE A C 1
ATOM 878 O O . ILE A 1 106 ? -5.349 -11.529 -4.874 1.00 98.25 106 ILE A O 1
ATOM 882 N N . TYR A 1 107 ? -5.108 -11.417 -2.644 1.00 98.56 107 TYR A N 1
ATOM 883 C CA . TYR A 1 107 ? -3.701 -11.010 -2.667 1.00 98.56 107 TYR A CA 1
ATOM 884 C C . TYR A 1 107 ? -2.803 -12.062 -2.036 1.00 98.56 107 TYR A C 1
ATOM 886 O O . TYR A 1 107 ? -3.099 -12.596 -0.976 1.00 98.56 107 TYR A O 1
ATOM 894 N N . ASP A 1 108 ? -1.627 -12.261 -2.626 1.00 98.38 108 ASP A N 1
ATOM 895 C CA . ASP A 1 108 ? -0.664 -13.242 -2.124 1.00 98.38 108 ASP A CA 1
ATOM 896 C C . ASP A 1 108 ? 0.102 -12.744 -0.893 1.00 98.38 108 ASP A C 1
ATOM 898 O O . ASP A 1 108 ? 0.586 -13.532 -0.080 1.00 98.38 108 ASP A O 1
ATOM 902 N N . CYS A 1 109 ? 0.294 -11.426 -0.772 1.00 98.12 109 CYS A N 1
ATOM 903 C CA . CYS A 1 109 ? 0.904 -10.835 0.413 1.00 98.12 109 CYS A CA 1
ATOM 904 C C . CYS A 1 109 ? 0.562 -9.356 0.590 1.00 98.12 109 CYS A C 1
ATOM 906 O O . CYS A 1 109 ? 0.190 -8.640 -0.345 1.00 98.12 109 CYS A O 1
ATOM 908 N N . TYR A 1 110 ? 0.804 -8.872 1.808 1.00 98.19 110 TYR A N 1
ATOM 909 C CA . TYR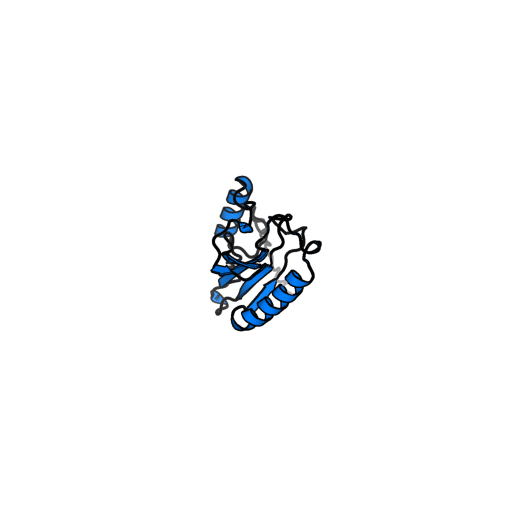 A 1 110 ? 0.878 -7.450 2.093 1.00 98.19 110 TYR A CA 1
ATOM 910 C C . TYR A 1 110 ? 2.207 -7.076 2.748 1.00 98.19 110 TYR A C 1
ATOM 912 O O . TYR A 1 110 ? 2.869 -7.885 3.397 1.00 98.19 110 TYR A O 1
ATOM 920 N N . MET A 1 111 ? 2.619 -5.817 2.592 1.00 97.25 111 MET A N 1
ATOM 921 C CA . MET A 1 111 ? 3.803 -5.293 3.272 1.00 97.25 111 MET A CA 1
ATOM 922 C C . MET A 1 111 ? 3.651 -3.828 3.663 1.00 97.25 111 MET A C 1
ATOM 924 O O . MET A 1 111 ? 3.004 -3.029 2.986 1.00 97.25 111 MET A O 1
ATOM 928 N N . VAL A 1 112 ? 4.327 -3.451 4.745 1.00 96.94 112 VAL A N 1
ATOM 929 C CA . VAL A 1 112 ? 4.396 -2.069 5.220 1.00 96.94 112 VAL A CA 1
ATOM 930 C C . VAL A 1 112 ? 5.847 -1.632 5.222 1.00 96.94 112 VAL A C 1
ATOM 932 O O . VAL A 1 112 ? 6.682 -2.187 5.934 1.00 96.94 112 VAL A O 1
ATOM 935 N N . ASN A 1 113 ? 6.159 -0.602 4.440 1.00 95.38 113 ASN A N 1
ATOM 936 C CA . ASN A 1 113 ? 7.484 -0.003 4.485 1.00 95.38 113 ASN A CA 1
ATOM 937 C C . ASN A 1 113 ? 7.672 0.760 5.798 1.00 95.38 113 ASN A C 1
ATOM 939 O O . ASN A 1 113 ? 6.830 1.569 6.179 1.00 95.38 113 ASN A O 1
ATOM 943 N N . TYR A 1 114 ? 8.815 0.573 6.458 1.00 94.62 114 TYR A N 1
ATOM 944 C CA . TYR A 1 114 ? 9.191 1.425 7.585 1.00 94.62 114 TYR A CA 1
ATOM 945 C C . TYR A 1 114 ? 9.362 2.892 7.148 1.00 94.62 114 TYR A C 1
ATOM 947 O O . TYR A 1 114 ? 9.731 3.150 5.993 1.00 94.62 114 TYR A O 1
ATOM 955 N N . PRO A 1 115 ? 9.230 3.867 8.071 1.00 92.44 115 PRO A N 1
ATOM 956 C CA . PRO A 1 115 ? 9.334 5.296 7.752 1.00 92.44 115 PRO A CA 1
ATOM 957 C C . PRO A 1 115 ? 10.620 5.699 7.015 1.00 92.44 115 PRO A C 1
ATOM 959 O O . PRO A 1 115 ? 10.628 6.659 6.246 1.00 92.44 115 PRO A O 1
ATOM 962 N N . LYS A 1 116 ? 11.721 4.955 7.199 1.00 92.69 116 LYS A N 1
ATOM 963 C CA . LYS A 1 116 ? 12.988 5.168 6.475 1.00 92.69 116 LYS A CA 1
ATOM 964 C C . LYS A 1 116 ? 12.854 4.980 4.955 1.00 92.69 116 LYS A C 1
ATOM 966 O O . LYS A 1 116 ? 13.593 5.615 4.206 1.00 92.69 116 LYS A O 1
ATOM 971 N N . LYS A 1 117 ? 11.952 4.105 4.499 1.00 91.00 117 LYS A N 1
ATOM 972 C CA . LYS A 1 117 ? 11.773 3.733 3.083 1.00 91.00 117 LYS A CA 1
ATOM 973 C C . LYS A 1 117 ? 10.478 4.267 2.457 1.00 91.00 117 LYS A C 1
ATOM 975 O O . LYS A 1 117 ? 10.343 4.211 1.238 1.00 91.00 117 LYS A O 1
ATOM 980 N N . GLN A 1 118 ? 9.562 4.830 3.244 1.00 92.12 118 GLN A N 1
ATOM 981 C CA . GLN A 1 118 ? 8.329 5.440 2.739 1.00 92.12 118 GLN A CA 1
ATOM 982 C C . GLN A 1 118 ? 8.580 6.753 1.980 1.00 92.12 118 GLN A C 1
ATOM 984 O O . GLN A 1 118 ? 9.433 7.564 2.349 1.00 92.12 118 GLN A O 1
ATOM 989 N N . SER A 1 119 ? 7.790 6.978 0.926 1.00 90.69 119 SER A N 1
ATOM 990 C CA . SER A 1 119 ? 7.780 8.250 0.180 1.00 90.69 119 SER A CA 1
ATOM 991 C C . SER A 1 119 ? 6.833 9.277 0.793 1.00 90.69 119 SER A C 1
ATOM 993 O O . SER A 1 119 ? 7.164 10.461 0.828 1.00 90.69 119 SER A O 1
ATOM 995 N N . ILE A 1 120 ? 5.685 8.805 1.282 1.00 92.81 120 ILE A N 1
ATOM 996 C CA . ILE A 1 120 ? 4.627 9.597 1.907 1.00 92.81 120 ILE A CA 1
ATOM 997 C C . ILE A 1 120 ? 4.575 9.160 3.368 1.00 92.81 120 ILE A C 1
ATOM 999 O O . ILE A 1 120 ? 3.972 8.148 3.699 1.00 92.81 120 ILE A O 1
ATOM 1003 N N . LYS A 1 121 ? 5.309 9.866 4.232 1.00 94.12 121 LYS A N 1
ATOM 1004 C CA . LYS A 1 121 ? 5.433 9.507 5.657 1.00 94.12 121 LYS A CA 1
ATOM 1005 C C . LYS A 1 121 ? 4.261 10.003 6.499 1.00 94.12 121 LYS A C 1
ATOM 1007 O O . LYS A 1 121 ? 4.043 9.490 7.584 1.00 94.12 121 LYS A O 1
ATOM 1012 N N . SER A 1 122 ? 3.546 11.007 6.001 1.00 93.88 122 SER A N 1
ATOM 1013 C CA . SER A 1 122 ? 2.388 11.628 6.645 1.00 93.88 122 SER A CA 1
ATOM 1014 C C . SER A 1 122 ? 1.085 10.865 6.409 1.00 93.88 122 SER A C 1
ATOM 1016 O O . SER A 1 122 ? 0.029 11.352 6.788 1.00 93.88 122 SER A O 1
ATOM 1018 N N . HIS A 1 123 ? 1.131 9.713 5.734 1.00 95.75 123 HIS A N 1
ATOM 1019 C CA . HIS A 1 123 ? -0.055 8.905 5.471 1.00 95.75 123 HIS A CA 1
ATOM 1020 C C . HIS A 1 123 ? 0.299 7.426 5.545 1.00 95.75 123 HIS A C 1
ATOM 1022 O O . HIS A 1 123 ? 1.158 6.941 4.807 1.00 95.75 123 HIS A O 1
ATOM 1028 N N . TYR A 1 124 ? -0.356 6.707 6.443 1.00 97.56 124 TYR A N 1
ATOM 1029 C CA . TYR A 1 124 ? -0.208 5.279 6.617 1.00 97.56 124 TYR A CA 1
ATOM 1030 C C . TYR A 1 124 ? -0.772 4.534 5.409 1.00 97.56 124 TYR A C 1
ATOM 1032 O O . TYR A 1 124 ? -1.855 4.833 4.927 1.00 97.56 124 TYR A O 1
ATOM 1040 N N . HIS A 1 125 ? -0.020 3.576 4.892 1.00 97.88 125 HIS A N 1
ATOM 1041 C CA . HIS A 1 125 ? -0.436 2.800 3.736 1.00 97.88 125 HIS A CA 1
ATOM 1042 C C . HIS A 1 125 ? 0.176 1.412 3.811 1.00 97.88 125 HIS A C 1
ATOM 1044 O O . HIS A 1 125 ? 1.316 1.236 4.260 1.00 97.88 125 HIS A O 1
ATOM 1050 N N . ILE A 1 126 ? -0.602 0.441 3.359 1.00 98.38 126 ILE A N 1
ATOM 1051 C CA . ILE A 1 126 ? -0.227 -0.963 3.279 1.00 98.38 126 ILE A CA 1
ATOM 1052 C C . ILE A 1 126 ? -0.211 -1.324 1.804 1.00 98.38 126 ILE A C 1
ATOM 1054 O O . ILE A 1 126 ? -1.138 -0.993 1.074 1.00 98.38 126 ILE A O 1
ATOM 1058 N N . HIS A 1 127 ? 0.861 -1.962 1.358 1.00 98.50 127 HIS A N 1
ATOM 1059 C CA . HIS A 1 127 ? 0.970 -2.453 -0.008 1.00 98.50 127 HIS A CA 1
ATOM 1060 C C . HIS A 1 127 ? 0.323 -3.831 -0.082 1.00 98.50 127 HIS A C 1
ATOM 1062 O O . HIS A 1 127 ? 0.745 -4.706 0.668 1.00 98.50 127 HIS A O 1
ATOM 1068 N N . LEU A 1 128 ? -0.651 -4.007 -0.972 1.00 98.69 128 LEU A N 1
ATOM 1069 C CA . LEU A 1 128 ? -1.318 -5.277 -1.273 1.00 98.69 128 LEU A CA 1
ATOM 1070 C C . LEU A 1 128 ? -0.854 -5.756 -2.650 1.00 98.69 128 LEU A C 1
ATOM 1072 O O . LEU A 1 128 ? -0.831 -4.967 -3.601 1.00 98.69 128 LEU A O 1
ATOM 1076 N N . LEU A 1 129 ? -0.391 -7.002 -2.740 1.00 98.62 129 LEU A N 1
ATOM 1077 C CA . LEU A 1 129 ? 0.454 -7.462 -3.841 1.00 98.62 129 LEU A CA 1
ATOM 1078 C C . LEU A 1 129 ? 0.070 -8.873 -4.295 1.00 98.62 129 LEU A C 1
ATOM 1080 O O . LEU A 1 129 ? -0.160 -9.744 -3.460 1.00 98.62 129 LEU A O 1
ATOM 1084 N N . THR A 1 130 ? 0.101 -9.106 -5.608 1.00 98.44 130 THR A N 1
ATOM 1085 C CA . THR A 1 130 ? 0.062 -10.457 -6.192 1.00 98.44 130 THR A CA 1
ATOM 1086 C C . THR A 1 130 ? 1.379 -10.762 -6.895 1.00 98.44 130 THR A C 1
ATOM 1088 O O . THR A 1 130 ? 1.970 -9.902 -7.562 1.00 98.44 130 THR A O 1
ATOM 1091 N N . TYR A 1 131 ? 1.892 -11.971 -6.721 1.00 97.06 131 TYR A N 1
ATOM 1092 C CA . TYR A 1 131 ? 3.070 -12.453 -7.419 1.00 97.06 131 TYR A CA 1
ATOM 1093 C C . TYR A 1 131 ? 2.764 -12.692 -8.891 1.00 97.06 131 TYR A C 1
ATOM 1095 O O . TYR A 1 131 ? 1.643 -12.967 -9.310 1.00 97.06 131 TYR A O 1
ATOM 1103 N N . LYS A 1 132 ? 3.818 -12.629 -9.696 1.00 95.38 132 LYS A N 1
ATOM 1104 C CA . LYS A 1 132 ? 3.756 -13.136 -11.061 1.00 95.38 132 LYS A CA 1
ATOM 1105 C C . LYS A 1 132 ? 3.661 -14.656 -11.042 1.00 95.38 132 LYS A C 1
ATOM 1107 O O . LYS A 1 132 ? 4.395 -15.305 -10.300 1.00 95.38 132 LYS A O 1
ATOM 1112 N N . THR A 1 133 ? 2.791 -15.204 -11.884 1.00 94.81 133 THR A N 1
ATOM 1113 C CA . THR A 1 133 ? 2.542 -16.650 -11.951 1.00 94.81 133 THR A CA 1
ATOM 1114 C C . THR A 1 133 ? 3.729 -17.415 -12.538 1.00 94.81 133 THR A C 1
ATOM 1116 O O . THR A 1 133 ? 4.007 -18.532 -12.108 1.00 94.81 133 THR A O 1
ATOM 1119 N N . ASP A 1 134 ? 4.465 -16.825 -13.487 1.00 94.88 134 ASP A N 1
ATOM 1120 C CA . ASP A 1 134 ? 5.621 -17.463 -14.121 1.00 94.88 134 ASP A CA 1
ATOM 1121 C C . ASP A 1 134 ? 6.948 -16.794 -13.730 1.00 94.88 134 ASP A C 1
ATOM 1123 O O . ASP A 1 134 ? 7.096 -15.569 -13.724 1.00 94.88 134 ASP A O 1
ATOM 1127 N N . ARG A 1 135 ? 7.972 -17.614 -13.459 1.00 92.62 135 ARG A N 1
ATOM 1128 C CA . ARG A 1 135 ? 9.332 -17.150 -13.138 1.00 92.62 135 ARG A CA 1
ATOM 1129 C C . ARG A 1 135 ? 9.923 -16.275 -14.247 1.00 92.62 135 ARG A C 1
ATOM 1131 O O . ARG A 1 135 ? 10.697 -15.369 -13.948 1.00 92.62 135 ARG A O 1
ATOM 1138 N N . ARG A 1 136 ? 9.578 -16.548 -15.506 1.00 93.56 136 ARG A N 1
ATOM 1139 C CA . ARG A 1 136 ? 10.035 -15.815 -16.696 1.00 93.56 136 ARG A CA 1
ATOM 1140 C C . ARG A 1 136 ? 9.476 -14.395 -16.757 1.00 93.56 136 ARG A C 1
ATOM 1142 O O . ARG A 1 136 ? 10.072 -13.548 -17.415 1.00 93.56 136 ARG A O 1
ATOM 1149 N N . ASP A 1 137 ? 8.386 -14.121 -16.044 1.00 92.25 137 ASP A N 1
ATOM 1150 C CA . ASP A 1 137 ? 7.786 -12.789 -15.997 1.00 92.25 137 ASP A CA 1
ATOM 1151 C C . ASP A 1 137 ? 8.481 -11.864 -14.988 1.00 92.25 137 ASP A C 1
ATOM 1153 O O . ASP A 1 137 ? 8.250 -10.647 -14.994 1.00 92.25 137 ASP A O 1
ATOM 1157 N N . LEU A 1 138 ? 9.351 -12.414 -14.130 1.00 90.38 138 LEU A N 1
ATOM 1158 C CA . LEU A 1 138 ? 10.198 -11.624 -13.246 1.00 90.38 138 LEU A CA 1
ATOM 1159 C C . LEU A 1 138 ? 11.206 -10.825 -14.076 1.00 90.38 138 LEU A C 1
ATOM 1161 O O . LEU A 1 138 ? 12.009 -11.374 -14.825 1.00 90.38 138 LEU A O 1
ATOM 1165 N N . LYS A 1 139 ? 11.196 -9.504 -13.901 1.00 86.62 139 LYS A N 1
ATOM 1166 C CA . LYS A 1 139 ? 12.089 -8.570 -14.606 1.00 86.62 139 LYS A CA 1
ATOM 1167 C C . LYS A 1 139 ? 13.253 -8.172 -13.701 1.00 86.62 139 LYS A C 1
ATOM 1169 O O . LYS A 1 139 ? 13.431 -6.984 -13.415 1.00 86.62 139 LYS A O 1
ATOM 1174 N N . LEU A 1 140 ? 13.945 -9.193 -13.196 1.00 77.06 140 LEU A N 1
ATOM 1175 C CA . LEU A 1 140 ? 15.108 -9.093 -12.310 1.00 77.06 140 LEU A CA 1
ATOM 1176 C C . LEU A 1 140 ? 16.417 -9.010 -13.099 1.00 77.06 140 LEU A C 1
ATOM 1178 O O . LEU A 1 140 ? 16.483 -9.599 -14.200 1.00 77.06 140 LEU A O 1
#

Mean predicted aligned error: 6.97 Å

Solvent-accessible surface area (backbone atoms only — not comparable to full-atom values): 8490 Å² total; per-residue (Å²): 136,86,82,82,80,81,80,80,78,78,80,71,80,76,78,77,67,93,64,80,94,64,57,33,29,73,72,53,44,54,50,43,52,55,32,46,76,70,49,61,62,54,57,69,74,59,76,55,74,64,80,44,76,58,95,59,37,30,31,26,77,43,95,73,45,43,58,13,54,29,68,47,39,34,32,44,29,48,53,63,74,74,35,37,77,85,70,56,48,72,66,54,49,51,52,47,53,55,48,53,60,72,43,52,91,76,33,78,45,72,50,67,72,55,76,92,73,43,77,50,69,55,44,42,59,36,39,39,28,26,67,51,92,48,81,85,69,45,56,121

Radius of gyration: 20.51 Å; Cα contacts (8 Å, |Δi|>4): 182; chains: 1; bounding box: 72×49×35 Å

Secondary structure (DSSP, 8-state):
-----------------SSPP-SS-HHHHHHHHHHHHTTGGGS-GGGSPEEEE-SSEEEEE-SS--TTTEEEEEEEEESSSS--GGG--HHHHHHHHHHHHHGGGT-SEEE---TTT-S-TTS--EEEEEE-SSGGG---

pLDDT: mean 89.9, std 14.99, range [37.59, 98.75]

Foldseek 3Di:
DDDDDDPPPPPDPDPPDPFDDALAFPVLSVVCVVCVVVCNNQPWPLPADFPDDDDQKTKHADPRDSQLWFDGKIKIWTNDFQDAPVNDDPVNVVVVVVVCVVCVVPAVDKDFDDCVPDPHRRTGIIITTHGDPDPVSRND

Sequence (140 aa):
MNTTIALKNKFQPVRKSKLPVSLRTHKNEAKYLQAKQRGIARRPLYEETPIQIWNNWMLIENRFPYNAVFDTHHMLVPRRGGVIKADLSKTERQELEDILDELSDIYDCYMVNYPKKQSIKSHYHIHLLTYKTDRRDLKL